Protein AF-A0AAV7JAX2-F1 (afdb_monomer)

Nearest PDB structures (foldseek):
  6mks-assembly1_A  TM=8.103E-01  e=2.226E-02  Homo sapiens
  7vty-assembly1_A  TM=8.722E-01  e=3.695E-02  synthetic construct
  5wve-assembly1_X  TM=8.950E-01  e=1.597E-01  Homo sapiens
  5juy-assembly1_G  TM=8.806E-01  e=2.505E-01  Homo sapiens
  6jcc-assembly1_A  TM=5.864E-01  e=2.636E-02  synthetic construct

Foldseek 3Di:
DQVVLLVVCVVLQLPPDQLLVLLVVCVVVVLDDPVLNVVLNPDPDSNVSSVSLSVSLVVVPLVSLVVSLVSLVVPVVDPSSPVVSVSSVVCSVVVD

pLDDT: mean 81.09, std 8.87, range [50.38, 93.56]

Sequence (96 aa):
MTDQIIKSHYYELQRDIQPQTLAVVMFQKGLLNEKEHISISKVKSRDDAADQLIRTLAGKGEAGLIGFIECLNEDNSKKEHYLLAENLKKELPLLL

Radius of gyration: 12.03 Å; Cα contacts (8 Å, |Δi|>4): 89; chains: 1; bounding box: 29×27×24 Å

Structure (mmCIF, N/CA/C/O backbone):
data_AF-A0AAV7JAX2-F1
#
_entry.id   AF-A0AAV7JAX2-F1
#
loop_
_atom_site.group_PDB
_atom_site.id
_atom_site.type_symbol
_atom_site.label_atom_id
_atom_site.label_alt_id
_atom_site.label_comp_id
_atom_site.label_asym_id
_atom_site.label_entity_id
_atom_site.label_seq_id
_atom_site.pdbx_PDB_ins_code
_atom_site.Cartn_x
_atom_site.Cartn_y
_atom_site.Cartn_z
_atom_site.occupancy
_atom_site.B_iso_or_equiv
_atom_site.auth_seq_id
_atom_site.auth_comp_id
_atom_site.auth_asym_id
_atom_site.auth_atom_id
_atom_site.pdbx_PDB_model_num
ATOM 1 N N . MET A 1 1 ? -15.650 -3.086 2.479 1.00 59.09 1 MET A N 1
ATOM 2 C CA . MET A 1 1 ? -15.810 -1.647 2.194 1.00 59.09 1 MET A CA 1
ATOM 3 C C . MET A 1 1 ? -14.4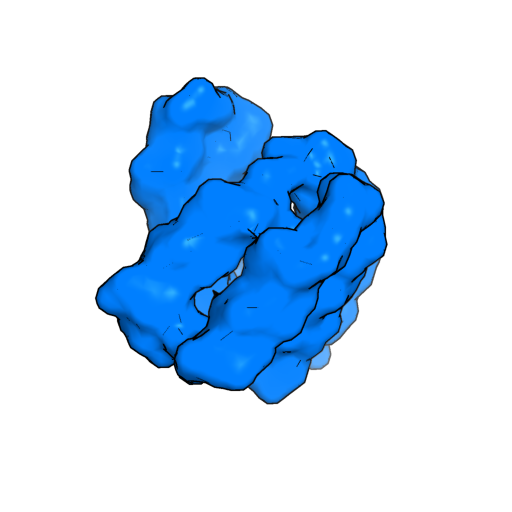45 -1.009 1.905 1.00 59.09 1 MET A C 1
ATOM 5 O O . MET A 1 1 ? -14.264 -0.538 0.795 1.00 59.09 1 MET A O 1
ATOM 9 N N . THR A 1 2 ? -13.423 -1.182 2.757 1.00 65.19 2 THR A N 1
ATOM 10 C CA . THR A 1 2 ? -11.997 -0.877 2.445 1.00 65.19 2 T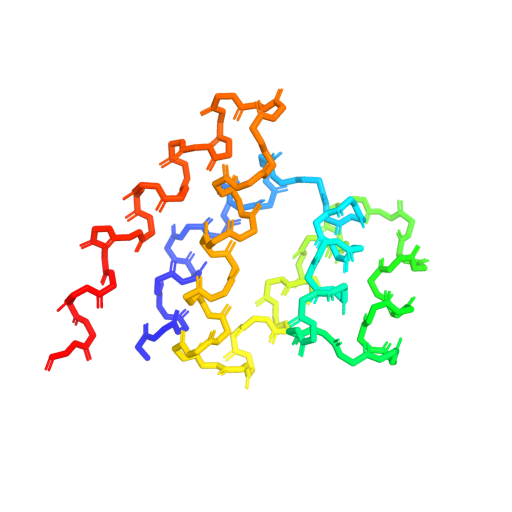HR A CA 1
ATOM 11 C C . THR A 1 2 ? -11.500 -1.550 1.158 1.00 65.19 2 THR A C 1
ATOM 13 O O . THR A 1 2 ? -10.816 -0.952 0.336 1.00 65.19 2 THR A O 1
ATOM 16 N N . ASP A 1 3 ? -11.946 -2.788 0.946 1.00 69.44 3 ASP A N 1
ATOM 17 C CA . ASP A 1 3 ? -11.672 -3.587 -0.248 1.00 69.44 3 ASP A CA 1
ATOM 18 C C . ASP A 1 3 ? -12.213 -2.957 -1.550 1.00 69.44 3 ASP A C 1
ATOM 20 O O . ASP A 1 3 ? -11.692 -3.228 -2.626 1.00 69.44 3 ASP A O 1
ATOM 24 N N . GLN A 1 4 ? -13.255 -2.116 -1.471 1.00 74.75 4 GLN A N 1
ATOM 25 C CA . GLN A 1 4 ? -13.780 -1.382 -2.631 1.00 74.75 4 GLN A CA 1
ATOM 26 C C . GLN A 1 4 ? -12.924 -0.157 -2.946 1.00 74.75 4 GLN A C 1
ATOM 28 O O . GLN A 1 4 ? -12.588 0.023 -4.106 1.00 74.75 4 GLN A O 1
ATOM 33 N N . ILE A 1 5 ? -12.502 0.617 -1.940 1.00 74.94 5 ILE A N 1
ATOM 34 C CA . ILE A 1 5 ? -11.609 1.779 -2.126 1.00 74.94 5 ILE A CA 1
ATOM 35 C C . ILE A 1 5 ? -10.288 1.334 -2.760 1.00 74.94 5 ILE A C 1
ATOM 37 O O . ILE A 1 5 ? -9.838 1.888 -3.761 1.00 74.94 5 ILE A O 1
ATOM 41 N N . ILE A 1 6 ? -9.703 0.258 -2.228 1.00 78.44 6 ILE A N 1
ATOM 42 C CA . ILE A 1 6 ? -8.477 -0.329 -2.770 1.00 78.44 6 ILE A CA 1
ATOM 43 C C . ILE A 1 6 ? -8.662 -0.767 -4.232 1.00 78.44 6 ILE A C 1
ATOM 45 O O . ILE A 1 6 ? -7.772 -0.554 -5.051 1.00 78.44 6 ILE A O 1
ATOM 49 N N . LYS A 1 7 ? -9.815 -1.353 -4.581 1.00 76.75 7 LYS A N 1
ATOM 50 C CA . LYS A 1 7 ? -10.125 -1.758 -5.962 1.00 76.75 7 LYS A CA 1
ATOM 51 C C . LYS A 1 7 ? -10.349 -0.560 -6.885 1.00 76.75 7 LYS A C 1
ATOM 53 O O . LYS A 1 7 ? -9.856 -0.586 -8.009 1.00 76.75 7 LYS A O 1
ATOM 58 N N . SER A 1 8 ? -11.035 0.483 -6.420 1.00 80.12 8 SER A N 1
ATOM 59 C CA . SER A 1 8 ? -11.286 1.714 -7.181 1.00 80.12 8 SER A CA 1
ATOM 60 C C . SER A 1 8 ? -9.990 2.440 -7.543 1.00 80.12 8 SER A C 1
ATOM 62 O O . SER A 1 8 ? -9.863 2.939 -8.657 1.00 80.12 8 SER A O 1
ATOM 64 N N . HIS A 1 9 ? -9.001 2.417 -6.647 1.00 79.50 9 HIS A N 1
ATOM 65 C CA . HIS A 1 9 ? -7.690 3.033 -6.862 1.00 79.50 9 HIS A CA 1
ATOM 66 C C . HIS A 1 9 ? -6.596 2.046 -7.278 1.00 79.50 9 HIS A C 1
ATOM 68 O O . HIS A 1 9 ? -5.430 2.426 -7.342 1.00 79.50 9 HIS A O 1
ATOM 74 N N . TYR A 1 10 ? -6.933 0.788 -7.585 1.00 77.25 10 TYR A N 1
ATOM 75 C CA . TYR A 1 10 ? -5.946 -0.272 -7.816 1.00 77.25 10 TYR A CA 1
ATOM 76 C C . TYR A 1 10 ? -4.920 0.098 -8.895 1.00 77.25 10 TYR A C 1
ATOM 78 O O . TYR A 1 10 ? -3.722 -0.091 -8.705 1.00 77.25 10 TYR A O 1
ATOM 86 N N . TYR A 1 11 ? -5.373 0.677 -10.010 1.00 79.75 11 TYR A N 1
ATOM 87 C CA . TYR A 1 11 ? -4.490 1.078 -11.108 1.00 79.75 11 TYR A CA 1
ATOM 88 C C . TYR A 1 11 ? -3.570 2.250 -10.746 1.00 79.75 11 TYR A C 1
ATOM 90 O O . TYR A 1 11 ? -2.409 2.261 -11.150 1.00 79.75 11 TYR A O 1
ATOM 98 N N . GLU A 1 12 ? -4.071 3.226 -9.989 1.00 80.56 12 GLU A N 1
ATOM 99 C CA . GLU A 1 12 ? -3.283 4.375 -9.526 1.00 80.56 12 GLU A CA 1
ATOM 100 C C . GLU A 1 12 ? -2.249 3.923 -8.494 1.00 80.56 12 GLU A C 1
ATOM 102 O O . GLU A 1 12 ? -1.065 4.227 -8.625 1.00 80.56 12 GLU A O 1
ATOM 107 N N . LEU A 1 13 ? -2.676 3.087 -7.542 1.00 77.12 13 LEU A N 1
ATOM 108 C CA . LEU A 1 13 ? -1.809 2.427 -6.572 1.00 77.12 13 LEU A CA 1
ATOM 109 C C . LEU A 1 13 ? -0.704 1.645 -7.279 1.00 77.12 13 LEU A C 1
ATOM 111 O O . LEU A 1 13 ? 0.468 1.863 -7.006 1.00 77.12 13 LEU A O 1
ATOM 115 N N . GLN A 1 14 ? -1.044 0.776 -8.228 1.00 81.00 14 GLN A N 1
ATOM 116 C CA . GLN A 1 14 ? -0.060 -0.067 -8.904 1.00 81.00 14 GLN A CA 1
ATOM 117 C C . GLN A 1 14 ? 0.955 0.735 -9.732 1.00 81.00 14 GLN A C 1
ATOM 119 O O . GLN A 1 14 ? 2.135 0.383 -9.773 1.00 81.00 14 GLN A O 1
ATOM 124 N N . ARG A 1 15 ? 0.511 1.807 -10.397 1.00 80.50 15 ARG A N 1
ATOM 125 C CA . ARG A 1 15 ? 1.368 2.627 -11.261 1.00 80.50 15 ARG A CA 1
ATOM 126 C C . ARG A 1 15 ? 2.302 3.530 -10.461 1.00 80.50 15 ARG A C 1
ATOM 128 O O . ARG A 1 15 ? 3.473 3.662 -10.829 1.00 80.50 15 ARG A O 1
ATOM 135 N N . ASP A 1 16 ? 1.773 4.159 -9.415 1.00 79.00 16 ASP A N 1
ATOM 136 C CA . ASP A 1 16 ? 2.416 5.310 -8.790 1.00 79.00 16 ASP A CA 1
ATOM 137 C C . ASP A 1 16 ? 3.253 4.921 -7.564 1.00 79.00 16 ASP A C 1
ATOM 139 O O . ASP A 1 16 ? 4.235 5.606 -7.279 1.00 79.00 16 ASP A O 1
ATOM 143 N N . ILE A 1 17 ? 2.972 3.788 -6.900 1.00 81.00 17 ILE A N 1
ATOM 144 C CA . ILE A 1 17 ? 3.730 3.372 -5.710 1.00 81.00 17 ILE A CA 1
ATOM 145 C C . ILE A 1 17 ? 5.100 2.764 -6.042 1.00 81.00 17 ILE A C 1
ATOM 147 O O . ILE A 1 17 ? 5.313 2.100 -7.060 1.00 81.00 17 ILE A O 1
ATOM 151 N N . GLN A 1 18 ? 6.049 2.949 -5.123 1.00 84.19 18 GLN A N 1
ATOM 152 C CA . GLN A 1 18 ? 7.297 2.184 -5.063 1.00 84.19 18 GLN A CA 1
ATOM 153 C C . GLN A 1 18 ? 7.163 1.092 -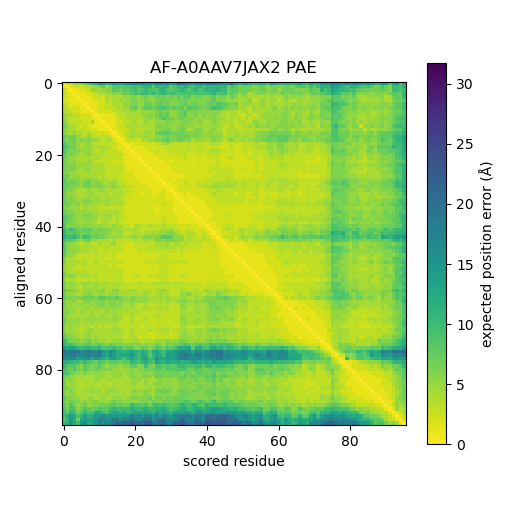3.993 1.00 84.19 18 GLN A C 1
ATOM 155 O O . GLN A 1 18 ? 7.463 1.344 -2.825 1.00 84.19 18 GLN A O 1
ATOM 160 N N . PRO A 1 19 ? 6.696 -0.117 -4.347 1.00 84.25 19 PRO A N 1
ATOM 161 C CA . PRO A 1 19 ? 6.241 -1.097 -3.367 1.00 84.25 19 PRO A CA 1
ATOM 162 C C . PRO A 1 19 ? 7.351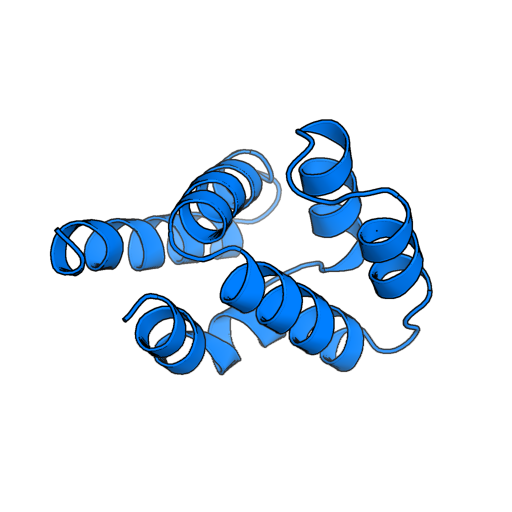 -1.583 -2.435 1.00 84.25 19 PRO A C 1
ATOM 164 O O . PRO A 1 19 ? 7.084 -1.785 -1.256 1.00 84.25 19 PRO A O 1
ATOM 167 N N . GLN A 1 20 ? 8.598 -1.719 -2.905 1.00 85.06 20 GLN A N 1
ATOM 168 C CA . GLN A 1 20 ? 9.704 -2.112 -2.024 1.00 85.06 20 GLN A CA 1
ATOM 169 C C . GLN A 1 20 ? 10.059 -1.007 -1.020 1.00 85.06 20 GLN A C 1
ATOM 171 O O . GLN A 1 20 ? 10.203 -1.286 0.168 1.00 85.06 20 GLN A O 1
ATOM 176 N N . THR A 1 21 ? 10.159 0.248 -1.470 1.00 84.25 21 THR A N 1
ATOM 177 C CA . THR A 1 21 ? 10.427 1.396 -0.587 1.00 84.25 21 THR A CA 1
ATOM 178 C C . THR A 1 21 ? 9.327 1.536 0.457 1.00 84.25 21 THR A C 1
ATOM 180 O O . THR A 1 21 ? 9.603 1.636 1.651 1.00 84.25 21 THR A O 1
ATOM 183 N N . LEU A 1 22 ? 8.071 1.468 0.017 1.00 83.88 22 LEU A N 1
ATOM 184 C CA . LEU A 1 22 ? 6.930 1.617 0.903 1.00 83.88 22 LEU A CA 1
ATOM 185 C C . LEU A 1 22 ? 6.807 0.441 1.882 1.00 83.88 22 LEU A C 1
ATOM 187 O O . LEU A 1 22 ? 6.484 0.654 3.047 1.00 83.88 22 LEU A O 1
ATOM 191 N N . ALA A 1 23 ? 7.139 -0.785 1.459 1.00 88.00 23 ALA A N 1
ATOM 192 C CA . ALA A 1 23 ? 7.167 -1.945 2.348 1.00 88.00 23 ALA A CA 1
ATOM 193 C C . ALA A 1 23 ? 8.192 -1.787 3.483 1.00 88.00 23 ALA A C 1
ATOM 195 O O . ALA A 1 23 ? 7.912 -2.200 4.607 1.00 88.00 23 ALA A O 1
ATOM 196 N N . VAL A 1 24 ? 9.341 -1.149 3.230 1.00 87.38 24 VAL A N 1
ATOM 197 C CA . VAL A 1 24 ? 10.321 -0.834 4.285 1.00 87.38 24 VAL A CA 1
ATOM 198 C C . VAL A 1 24 ? 9.731 0.148 5.298 1.00 87.38 24 VAL A C 1
ATOM 200 O O . VAL A 1 24 ? 9.798 -0.112 6.499 1.00 87.38 24 VAL A O 1
ATOM 203 N N . VAL A 1 25 ? 9.112 1.239 4.835 1.00 86.00 25 VAL A N 1
ATOM 204 C CA . VAL A 1 25 ? 8.492 2.246 5.719 1.00 86.00 25 VAL A CA 1
ATOM 205 C C . VAL A 1 25 ? 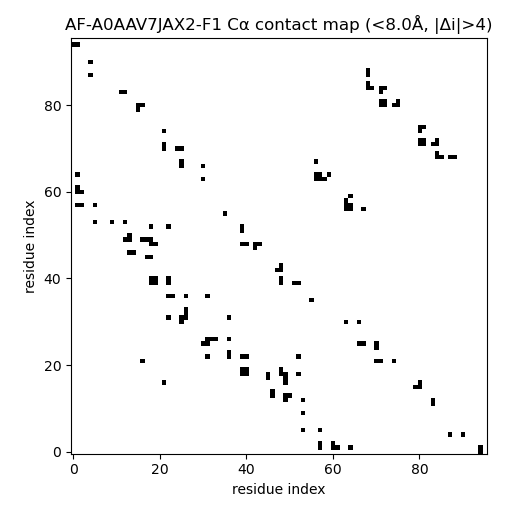7.365 1.620 6.545 1.00 86.00 25 VAL A C 1
ATOM 207 O O . VAL A 1 25 ? 7.303 1.786 7.763 1.00 86.00 25 VAL A O 1
ATOM 210 N N . MET A 1 26 ? 6.501 0.835 5.905 1.00 87.81 26 MET A N 1
ATOM 211 C CA . MET A 1 26 ? 5.408 0.148 6.586 1.00 87.81 26 MET A CA 1
ATOM 212 C C . MET A 1 26 ? 5.901 -0.896 7.595 1.00 87.81 26 MET A C 1
ATOM 214 O O . MET A 1 26 ? 5.295 -1.060 8.653 1.00 87.81 26 MET A O 1
ATOM 218 N N . PHE A 1 27 ? 7.000 -1.596 7.308 1.00 90.06 27 PHE A N 1
ATOM 219 C CA . PHE A 1 27 ? 7.627 -2.509 8.263 1.00 90.06 27 PHE A CA 1
ATOM 220 C C . PHE A 1 27 ? 8.185 -1.760 9.478 1.00 90.06 27 PHE A C 1
ATOM 222 O O . PHE A 1 27 ? 7.930 -2.157 10.613 1.00 90.06 27 PHE A O 1
ATOM 229 N N . GLN A 1 28 ? 8.879 -0.640 9.261 1.00 86.75 28 GLN A N 1
ATOM 230 C CA . GLN A 1 28 ? 9.409 0.198 10.344 1.00 86.75 28 GLN A CA 1
ATOM 231 C C . GLN A 1 28 ? 8.306 0.748 11.260 1.00 86.75 28 GLN A C 1
ATOM 233 O O . GLN A 1 28 ? 8.524 0.894 12.460 1.00 86.75 28 GLN A O 1
ATOM 238 N N . LYS A 1 29 ? 7.111 1.001 10.715 1.00 84.50 29 LYS A N 1
ATOM 239 C CA . LYS A 1 29 ? 5.922 1.415 11.477 1.00 84.50 29 LYS A CA 1
ATOM 240 C C . LYS A 1 29 ? 5.138 0.260 12.112 1.00 84.50 29 LYS A C 1
ATOM 242 O O . LYS A 1 29 ? 4.122 0.502 12.756 1.00 84.50 29 LYS A O 1
ATOM 247 N N . GLY A 1 30 ? 5.567 -0.988 11.926 1.00 87.38 30 GLY A N 1
ATOM 248 C CA . GLY A 1 30 ? 4.869 -2.167 12.446 1.00 87.38 30 GLY A CA 1
ATOM 249 C C . GLY A 1 30 ? 3.560 -2.504 11.721 1.00 87.38 30 GLY A C 1
ATOM 250 O O . GLY A 1 30 ? 2.798 -3.343 12.198 1.00 87.38 30 GLY A O 1
ATOM 251 N N . LEU A 1 31 ? 3.293 -1.885 10.565 1.00 88.06 31 LEU A N 1
ATOM 252 C CA . LEU A 1 31 ? 2.131 -2.199 9.727 1.00 88.06 31 LEU A CA 1
ATOM 253 C C . LEU A 1 31 ? 2.314 -3.531 9.005 1.00 88.06 31 LEU A C 1
ATOM 255 O O . LEU A 1 31 ? 1.355 -4.289 8.866 1.00 88.06 31 LEU A O 1
ATOM 259 N N . LEU A 1 32 ? 3.538 -3.827 8.564 1.00 91.19 32 LEU A N 1
ATOM 260 C CA . LEU A 1 32 ? 3.918 -5.138 8.044 1.00 91.19 32 LEU A CA 1
ATOM 261 C C . LEU A 1 32 ? 4.662 -5.930 9.116 1.00 91.19 32 LEU A C 1
ATOM 263 O O . LEU A 1 32 ? 5.512 -5.389 9.818 1.00 91.19 32 LEU A O 1
ATOM 267 N N . ASN A 1 33 ? 4.391 -7.230 9.199 1.00 92.25 33 ASN A N 1
ATOM 268 C CA . ASN A 1 33 ? 5.273 -8.150 9.910 1.00 92.25 33 ASN A CA 1
ATOM 269 C C . ASN A 1 33 ? 6.479 -8.540 9.033 1.00 92.25 33 ASN A C 1
ATOM 271 O O . ASN A 1 33 ? 6.507 -8.294 7.825 1.00 92.25 33 ASN A O 1
ATOM 275 N N . GLU A 1 34 ? 7.4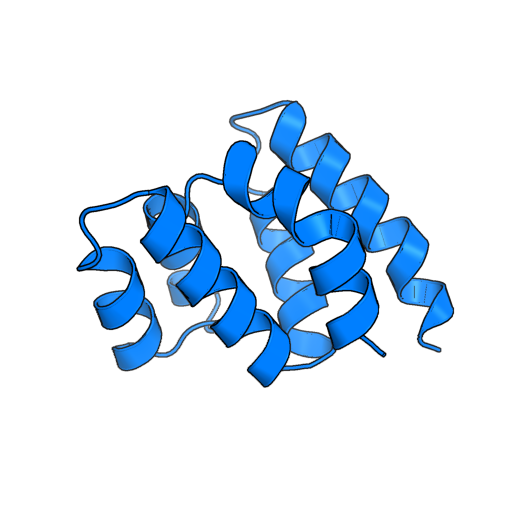83 -9.179 9.637 1.00 92.56 34 GLU A N 1
ATOM 276 C CA . GLU A 1 34 ? 8.718 -9.571 8.944 1.00 92.56 34 GLU A CA 1
ATOM 277 C C . GLU A 1 34 ? 8.450 -10.455 7.714 1.00 92.56 34 GLU A C 1
ATOM 279 O O . GLU A 1 34 ? 9.053 -10.260 6.658 1.00 92.56 34 GLU A O 1
ATOM 284 N N . LYS A 1 35 ? 7.495 -11.388 7.810 1.00 93.56 35 LYS A N 1
ATOM 285 C CA . LYS A 1 35 ? 7.134 -12.286 6.707 1.00 93.56 35 LYS A CA 1
ATOM 286 C C . LYS A 1 35 ? 6.503 -11.527 5.537 1.00 93.56 35 LYS A C 1
ATOM 288 O O . LYS A 1 35 ? 6.846 -11.801 4.389 1.00 93.56 35 LYS A O 1
ATOM 293 N N . GLU A 1 36 ? 5.595 -10.595 5.812 1.00 92.19 36 GLU A N 1
ATOM 294 C CA . GLU A 1 36 ? 4.942 -9.749 4.806 1.00 92.19 36 GLU A CA 1
ATOM 295 C C . GLU A 1 36 ? 5.964 -8.851 4.104 1.00 92.19 36 GLU A C 1
ATOM 297 O O . GLU A 1 36 ? 6.030 -8.840 2.875 1.00 92.19 36 GLU A O 1
ATOM 302 N N . HIS A 1 37 ? 6.822 -8.181 4.879 1.00 92.06 37 HIS A N 1
ATOM 303 C CA . HIS A 1 37 ? 7.891 -7.336 4.353 1.00 92.06 37 HIS A CA 1
ATOM 304 C C . HIS A 1 37 ? 8.850 -8.127 3.455 1.00 92.06 37 HIS A C 1
ATOM 306 O O . HIS A 1 37 ? 9.069 -7.749 2.305 1.00 92.06 37 HIS A O 1
ATOM 312 N N . ILE A 1 38 ? 9.378 -9.260 3.934 1.00 90.81 38 ILE A N 1
ATOM 313 C CA . ILE A 1 38 ? 10.272 -10.113 3.140 1.00 90.81 38 ILE A CA 1
ATOM 314 C C . ILE A 1 38 ? 9.574 -10.599 1.872 1.00 90.81 38 ILE A C 1
ATOM 316 O O . ILE A 1 38 ? 10.210 -10.679 0.820 1.00 90.81 38 ILE A O 1
ATOM 320 N N . SER A 1 39 ? 8.288 -10.944 1.963 1.00 91.44 39 SER A N 1
ATOM 321 C CA . SER A 1 39 ? 7.554 -11.426 0.803 1.00 91.44 39 SER A CA 1
ATOM 322 C C . SER A 1 39 ? 7.470 -10.362 -0.282 1.00 91.44 39 SER A C 1
ATOM 324 O O . SER A 1 39 ? 7.751 -10.694 -1.424 1.00 91.44 39 SER A O 1
ATOM 326 N N . ILE A 1 40 ? 7.147 -9.113 0.063 1.00 89.88 40 ILE A N 1
ATOM 327 C CA . ILE A 1 40 ? 7.018 -8.009 -0.900 1.00 89.88 40 ILE A CA 1
ATOM 328 C C . ILE A 1 40 ? 8.393 -7.607 -1.454 1.00 89.88 40 ILE A C 1
ATOM 330 O O . ILE A 1 40 ? 8.559 -7.458 -2.663 1.00 89.88 40 ILE A O 1
ATOM 334 N N . SER A 1 41 ? 9.413 -7.521 -0.597 1.00 85.06 41 SER A N 1
ATOM 335 C CA . SER A 1 41 ? 10.774 -7.125 -0.989 1.00 85.06 41 SER A CA 1
ATOM 336 C C . SER A 1 41 ? 11.482 -8.148 -1.888 1.00 85.06 41 SER A C 1
ATOM 338 O O . SER A 1 41 ? 12.415 -7.793 -2.607 1.00 85.06 41 SER A O 1
ATOM 340 N N . LYS A 1 42 ? 11.059 -9.420 -1.872 1.00 88.75 42 LYS A N 1
ATOM 341 C CA . LYS A 1 42 ? 11.603 -10.475 -2.747 1.00 88.75 42 LYS A CA 1
ATOM 342 C C . LYS A 1 42 ? 10.947 -10.531 -4.128 1.00 88.75 42 LYS A C 1
ATOM 344 O O . LYS A 1 42 ? 11.461 -11.236 -5.002 1.00 88.75 42 LYS A O 1
ATOM 349 N N . VAL A 1 43 ? 9.842 -9.819 -4.345 1.00 89.81 43 VAL A N 1
ATOM 350 C CA . VAL A 1 43 ? 9.183 -9.784 -5.652 1.00 89.81 43 VAL A CA 1
ATOM 351 C C . VAL A 1 43 ? 9.989 -8.909 -6.614 1.00 89.81 43 VAL A C 1
ATOM 353 O O . VAL A 1 43 ? 10.260 -7.738 -6.353 1.00 89.81 43 VAL A O 1
ATOM 356 N N . LYS A 1 44 ? 10.392 -9.504 -7.744 1.00 84.44 44 LYS A N 1
ATOM 357 C CA . LYS A 1 44 ? 11.230 -8.846 -8.761 1.00 84.44 44 LYS A CA 1
ATOM 358 C C . LYS A 1 44 ? 10.450 -7.868 -9.634 1.00 84.44 44 LYS A C 1
ATOM 360 O O . LYS A 1 44 ? 10.993 -6.847 -10.042 1.00 84.44 44 LYS A O 1
ATOM 365 N N . SER A 1 45 ? 9.205 -8.207 -9.956 1.00 88.94 45 SER A N 1
ATOM 366 C CA . SER A 1 45 ? 8.323 -7.342 -10.734 1.00 88.94 45 SER A CA 1
ATOM 367 C C . SER A 1 45 ? 7.745 -6.270 -9.821 1.00 88.94 45 SER A C 1
ATOM 369 O O . SER A 1 45 ? 7.161 -6.581 -8.785 1.00 88.94 45 SER A O 1
ATOM 371 N N . ARG A 1 46 ? 7.891 -5.000 -10.201 1.00 85.88 46 ARG A N 1
ATOM 372 C CA . ARG A 1 46 ? 7.273 -3.894 -9.461 1.00 85.88 46 ARG A CA 1
ATOM 373 C C . ARG A 1 46 ? 5.755 -4.060 -9.408 1.00 85.88 46 ARG A C 1
ATOM 375 O O . ARG A 1 46 ? 5.162 -3.850 -8.360 1.00 85.88 46 ARG A O 1
ATOM 382 N N . ASP A 1 47 ? 5.150 -4.469 -10.515 1.00 86.06 47 ASP A N 1
ATOM 383 C CA . ASP A 1 47 ? 3.697 -4.555 -10.632 1.00 86.06 47 ASP A CA 1
ATOM 384 C C . ASP A 1 47 ? 3.132 -5.704 -9.779 1.00 86.06 47 ASP A C 1
ATOM 386 O O . ASP A 1 47 ? 2.087 -5.533 -9.150 1.00 86.06 47 ASP A O 1
ATOM 390 N N . ASP A 1 48 ? 3.861 -6.822 -9.673 1.00 88.50 48 ASP A N 1
ATOM 391 C CA . ASP A 1 48 ? 3.506 -7.931 -8.774 1.00 88.50 48 ASP A CA 1
ATOM 392 C C . ASP A 1 48 ? 3.761 -7.563 -7.304 1.00 88.50 48 ASP A C 1
ATOM 394 O O . ASP A 1 48 ? 2.992 -7.937 -6.420 1.00 88.50 48 ASP A O 1
ATOM 398 N N . ALA A 1 49 ? 4.832 -6.811 -7.021 1.00 89.06 49 ALA A N 1
ATOM 399 C CA . ALA A 1 49 ? 5.136 -6.334 -5.673 1.00 89.06 49 ALA A CA 1
ATOM 400 C C . ALA A 1 49 ? 4.059 -5.354 -5.186 1.00 89.06 49 ALA A C 1
ATOM 402 O O . ALA A 1 49 ? 3.661 -5.393 -4.022 1.00 89.06 49 ALA A O 1
ATOM 403 N N . ALA A 1 50 ? 3.567 -4.503 -6.089 1.00 86.12 50 ALA A N 1
ATOM 404 C CA . ALA A 1 50 ? 2.458 -3.600 -5.838 1.00 86.12 50 ALA A CA 1
ATOM 405 C C . ALA A 1 50 ? 1.147 -4.362 -5.607 1.00 86.12 50 ALA A C 1
ATOM 407 O O . ALA A 1 50 ? 0.499 -4.105 -4.597 1.00 86.12 50 ALA A O 1
ATOM 408 N N . ASP A 1 51 ? 0.791 -5.339 -6.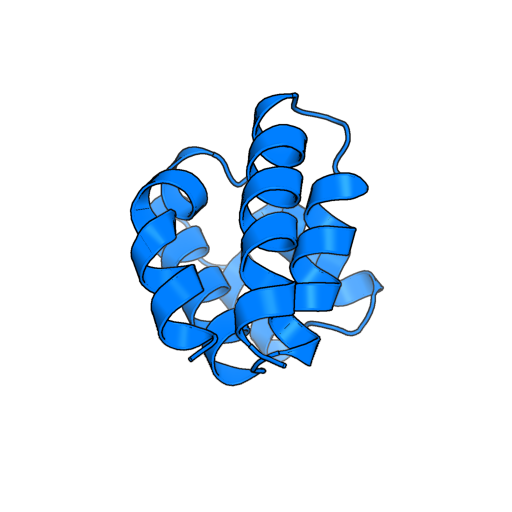453 1.00 87.50 51 ASP A N 1
ATOM 409 C CA . ASP A 1 51 ? -0.401 -6.180 -6.223 1.00 87.50 51 ASP A CA 1
ATOM 410 C C . ASP A 1 51 ? -0.320 -6.883 -4.861 1.00 87.50 51 ASP A C 1
ATOM 412 O O . ASP A 1 51 ? -1.265 -6.867 -4.070 1.00 87.50 51 ASP A O 1
ATOM 416 N N . GLN A 1 52 ? 0.844 -7.444 -4.529 1.00 89.75 52 GLN A N 1
ATOM 417 C CA . GLN A 1 52 ? 1.029 -8.120 -3.255 1.00 89.75 52 GLN A CA 1
ATOM 418 C C . GLN A 1 52 ? 0.879 -7.170 -2.060 1.00 89.75 52 GLN A C 1
ATOM 420 O O . GLN A 1 52 ? 0.179 -7.505 -1.103 1.00 89.75 52 GLN A O 1
ATOM 425 N N . LEU A 1 53 ? 1.489 -5.986 -2.120 1.00 88.50 53 LEU A N 1
ATOM 426 C CA . LEU A 1 53 ? 1.353 -4.958 -1.091 1.00 88.50 53 LEU A CA 1
ATOM 427 C C . LEU A 1 53 ? -0.115 -4.536 -0.920 1.00 88.50 53 LEU A C 1
ATOM 429 O O . LEU A 1 53 ? -0.622 -4.499 0.200 1.00 88.50 53 LEU A O 1
ATOM 433 N N . ILE A 1 54 ? -0.816 -4.298 -2.029 1.00 85.69 54 ILE A N 1
ATOM 434 C CA . ILE A 1 54 ? -2.233 -3.926 -2.052 1.00 85.69 54 ILE A CA 1
ATOM 435 C C . ILE A 1 54 ? -3.109 -5.013 -1.406 1.00 85.69 54 ILE A C 1
ATOM 437 O O . ILE A 1 54 ? -3.970 -4.713 -0.577 1.00 85.69 54 ILE A O 1
ATOM 441 N N . ARG A 1 55 ? -2.865 -6.292 -1.710 1.00 86.62 55 ARG A N 1
ATOM 442 C CA . ARG A 1 55 ? -3.578 -7.419 -1.079 1.00 86.62 55 ARG A CA 1
ATOM 443 C C . ARG A 1 55 ? -3.304 -7.521 0.416 1.00 86.62 55 ARG A C 1
ATOM 445 O O . ARG A 1 55 ? -4.214 -7.817 1.189 1.00 86.62 55 ARG A O 1
ATOM 452 N N . THR A 1 56 ? -2.065 -7.275 0.837 1.00 88.44 56 THR A N 1
ATOM 453 C CA . THR A 1 56 ? -1.707 -7.252 2.259 1.00 88.44 56 THR A CA 1
ATOM 454 C C . THR A 1 56 ? -2.442 -6.135 3.000 1.00 88.44 56 THR A C 1
ATOM 456 O O . THR A 1 56 ? -2.926 -6.362 4.107 1.00 88.44 56 THR A O 1
ATOM 459 N N . LEU A 1 57 ? -2.591 -4.960 2.384 1.00 84.44 57 LEU A N 1
ATOM 460 C CA . LEU A 1 57 ? -3.363 -3.842 2.935 1.00 84.44 57 LEU A CA 1
ATOM 461 C C . LEU A 1 57 ? -4.845 -4.173 3.072 1.00 84.44 57 LEU A C 1
ATOM 463 O O . LEU A 1 57 ? -5.423 -3.972 4.139 1.00 84.44 57 LEU A O 1
ATOM 467 N N . ALA A 1 58 ? -5.436 -4.745 2.024 1.00 82.12 58 ALA A N 1
ATOM 468 C CA . ALA A 1 58 ? -6.821 -5.198 2.035 1.00 82.12 58 ALA A CA 1
ATOM 469 C C . ALA A 1 58 ? -7.098 -6.180 3.187 1.00 82.12 58 ALA A C 1
ATOM 471 O O . ALA A 1 58 ? -8.096 -6.044 3.896 1.00 82.12 58 ALA A O 1
ATOM 472 N N . GLY A 1 59 ? -6.175 -7.117 3.437 1.00 84.19 59 GLY A N 1
ATOM 473 C CA . GLY A 1 59 ? -6.275 -8.081 4.537 1.00 84.19 59 GLY A CA 1
ATOM 474 C C . GLY A 1 59 ? -6.182 -7.472 5.943 1.00 84.19 59 GLY A C 1
ATOM 475 O O . GLY A 1 59 ? -6.648 -8.090 6.897 1.00 84.19 59 GLY A O 1
ATOM 476 N N . LYS A 1 60 ? -5.616 -6.266 6.086 1.00 83.44 60 LYS A N 1
ATOM 477 C CA . LYS A 1 60 ? -5.507 -5.541 7.367 1.00 83.44 60 LYS A CA 1
ATOM 478 C C . LYS A 1 60 ? -6.704 -4.629 7.652 1.00 83.44 60 LYS A C 1
ATOM 480 O O . LYS A 1 60 ? -6.795 -4.075 8.746 1.00 83.44 60 LYS A O 1
ATOM 485 N N . GLY A 1 61 ? -7.623 -4.483 6.697 1.00 82.00 61 GLY A N 1
ATOM 486 C CA . GLY A 1 61 ? -8.810 -3.647 6.842 1.00 82.00 61 GLY A CA 1
ATOM 487 C C . GLY A 1 61 ? -8.476 -2.162 7.009 1.00 82.00 61 GLY A C 1
ATOM 488 O O . GLY A 1 61 ? -7.473 -1.664 6.501 1.00 82.00 61 GLY A O 1
ATOM 489 N N . GLU A 1 62 ? -9.341 -1.441 7.716 1.00 81.56 62 GLU A N 1
ATOM 490 C CA . GLU A 1 62 ? -9.278 0.020 7.838 1.00 81.56 62 GLU A CA 1
ATOM 491 C C . GLU A 1 62 ? -7.975 0.527 8.471 1.00 81.56 62 GLU A C 1
ATOM 493 O O . GLU A 1 62 ? -7.346 1.433 7.931 1.00 81.56 62 GLU A O 1
ATOM 498 N N . ALA A 1 63 ? -7.509 -0.105 9.553 1.00 80.62 63 ALA A N 1
ATOM 499 C CA . ALA A 1 63 ? -6.254 0.270 10.208 1.00 80.62 63 ALA A CA 1
ATOM 500 C C . ALA A 1 63 ? -5.039 0.128 9.273 1.00 80.62 63 ALA A C 1
ATOM 502 O O . ALA A 1 63 ? -4.117 0.943 9.315 1.00 80.62 63 ALA A O 1
ATOM 503 N N . GLY A 1 64 ? -5.056 -0.877 8.389 1.00 81.12 64 GLY A N 1
ATOM 504 C CA . GLY A 1 64 ? -4.035 -1.042 7.357 1.00 81.12 64 GLY A CA 1
ATOM 505 C C . GLY A 1 64 ? -4.060 0.080 6.321 1.00 81.12 64 GLY A C 1
ATOM 506 O O . GLY A 1 64 ? -3.002 0.574 5.939 1.00 81.12 64 GLY A O 1
ATOM 507 N N . LEU A 1 65 ? -5.254 0.512 5.903 1.00 82.81 65 LEU A N 1
ATOM 508 C CA . LEU A 1 65 ? -5.421 1.613 4.953 1.00 82.81 65 LEU A CA 1
ATOM 509 C C . LEU A 1 65 ? -4.994 2.961 5.555 1.00 82.81 65 LEU A C 1
ATOM 511 O O . LEU A 1 65 ? -4.307 3.726 4.886 1.00 82.81 65 LEU A O 1
ATOM 515 N N . ILE A 1 66 ? -5.340 3.231 6.818 1.00 83.25 66 ILE A N 1
ATOM 516 C CA . ILE A 1 66 ? -4.924 4.453 7.526 1.00 83.25 66 ILE A CA 1
ATOM 517 C C . ILE A 1 66 ? -3.398 4.528 7.603 1.00 83.25 66 ILE A C 1
ATOM 519 O O . ILE A 1 66 ? -2.807 5.504 7.145 1.00 83.25 66 ILE A O 1
ATOM 523 N N . GLY A 1 67 ? -2.750 3.472 8.101 1.00 83.81 67 GLY A N 1
ATOM 524 C CA . GLY A 1 67 ? -1.291 3.450 8.204 1.00 83.81 67 GLY A CA 1
ATOM 525 C C . GLY A 1 67 ? -0.591 3.528 6.845 1.00 83.81 67 GLY A C 1
ATOM 526 O O . GLY A 1 67 ? 0.478 4.119 6.724 1.00 83.81 67 GLY A O 1
ATOM 527 N N . PHE A 1 68 ? -1.205 2.993 5.791 1.00 85.38 68 PHE A N 1
ATOM 528 C CA . PHE A 1 68 ? -0.700 3.138 4.429 1.00 85.38 68 PHE A CA 1
ATOM 529 C C . PHE A 1 68 ? -0.767 4.575 3.912 1.00 85.38 68 PHE A C 1
ATOM 531 O O . PHE A 1 68 ? 0.200 5.051 3.323 1.00 85.38 68 PHE A O 1
ATOM 538 N N . ILE A 1 69 ? -1.870 5.283 4.157 1.00 85.50 69 ILE A N 1
ATOM 539 C CA . ILE A 1 69 ? -2.006 6.704 3.808 1.00 85.50 69 ILE A CA 1
ATOM 540 C C . ILE A 1 69 ? -0.962 7.538 4.559 1.00 85.50 69 ILE A C 1
ATOM 542 O O . ILE A 1 69 ? -0.377 8.456 3.985 1.00 85.50 69 ILE A O 1
ATOM 546 N N . GLU A 1 70 ? -0.686 7.213 5.823 1.00 84.19 70 GLU A N 1
ATOM 547 C CA . GLU A 1 70 ? 0.399 7.841 6.584 1.00 84.19 70 GLU A CA 1
ATOM 548 C C . GLU A 1 70 ? 1.770 7.568 5.949 1.00 84.19 70 GLU A C 1
ATOM 550 O O . GLU A 1 70 ? 2.547 8.501 5.757 1.00 84.19 70 GLU A O 1
ATOM 555 N N . CYS A 1 71 ? 2.050 6.325 5.539 1.00 84.50 71 CYS A N 1
ATOM 556 C CA . CYS A 1 71 ? 3.280 5.986 4.816 1.00 84.50 71 CYS A CA 1
ATOM 557 C C . CYS A 1 71 ? 3.414 6.730 3.482 1.00 84.50 71 CYS A C 1
ATOM 559 O O . CYS A 1 71 ? 4.504 7.197 3.165 1.00 84.50 71 CYS A O 1
ATOM 561 N N . LEU A 1 72 ? 2.330 6.855 2.711 1.00 82.31 72 LEU A N 1
ATOM 562 C CA . LEU A 1 72 ? 2.335 7.595 1.447 1.00 82.31 72 LEU A CA 1
ATOM 563 C C . LEU A 1 72 ? 2.598 9.093 1.655 1.00 82.31 72 LEU A C 1
ATOM 565 O O . LEU A 1 72 ? 3.301 9.698 0.852 1.00 82.31 72 LEU A O 1
ATOM 569 N N . ASN A 1 73 ? 2.063 9.684 2.728 1.00 77.19 73 ASN A N 1
ATOM 570 C CA . ASN A 1 73 ? 2.311 11.086 3.073 1.00 77.19 73 ASN A CA 1
ATOM 571 C C . ASN A 1 73 ? 3.747 11.339 3.559 1.00 77.19 73 ASN A C 1
ATOM 573 O O . ASN A 1 73 ? 4.299 12.411 3.318 1.00 77.19 73 ASN A O 1
ATOM 577 N N . GLU A 1 74 ? 4.352 10.377 4.258 1.00 74.12 74 GLU A N 1
ATOM 578 C CA . GLU A 1 74 ? 5.741 10.477 4.720 1.00 74.12 74 GLU A CA 1
ATOM 579 C C . GLU A 1 74 ? 6.760 10.209 3.611 1.00 74.12 74 GLU A C 1
ATOM 581 O O . GLU A 1 74 ? 7.849 10.789 3.632 1.00 74.12 74 GLU A O 1
ATOM 586 N N . ASP A 1 75 ? 6.401 9.400 2.610 1.00 70.81 75 ASP A N 1
ATOM 587 C CA . ASP A 1 75 ? 7.159 9.261 1.368 1.00 70.81 75 ASP A CA 1
ATOM 588 C C . ASP A 1 75 ? 6.956 10.498 0.472 1.00 70.81 75 ASP A C 1
ATOM 590 O O . ASP A 1 75 ? 6.436 10.450 -0.644 1.00 70.81 75 ASP A O 1
ATOM 594 N N . ASN A 1 76 ? 7.412 11.642 0.987 1.00 55.47 76 ASN A N 1
ATOM 595 C CA . ASN A 1 76 ? 7.335 12.980 0.400 1.00 55.47 76 ASN A CA 1
ATOM 596 C C . ASN A 1 76 ? 8.247 13.143 -0.837 1.00 55.47 76 ASN A C 1
ATOM 598 O O . ASN A 1 76 ? 8.521 14.254 -1.293 1.00 55.47 76 ASN A O 1
ATOM 602 N N . SER A 1 77 ? 8.774 12.032 -1.359 1.00 57.22 77 SER A N 1
ATOM 603 C CA . SER A 1 77 ? 9.689 12.003 -2.496 1.00 57.22 77 SER A CA 1
ATOM 604 C C . SER A 1 77 ? 8.975 12.234 -3.831 1.00 57.22 77 SER A C 1
ATOM 606 O O . SER A 1 77 ? 9.631 12.585 -4.815 1.00 57.22 77 SER A O 1
ATOM 608 N N . LYS A 1 78 ? 7.643 12.068 -3.881 1.00 65.00 78 LYS A N 1
ATOM 609 C CA . LYS A 1 78 ? 6.848 12.158 -5.113 1.00 65.00 78 LYS A CA 1
ATOM 610 C C . LYS A 1 78 ? 5.492 12.823 -4.901 1.00 65.00 78 LYS A C 1
ATOM 612 O O . LYS A 1 78 ? 4.700 12.419 -4.052 1.00 65.00 78 LYS A O 1
ATOM 617 N N . LYS A 1 79 ? 5.191 13.816 -5.742 1.00 70.44 79 LYS A N 1
ATOM 618 C CA . LYS A 1 79 ? 3.909 14.543 -5.748 1.00 70.44 79 LYS A CA 1
ATOM 619 C C . LYS A 1 79 ? 2.723 13.605 -6.010 1.00 70.44 79 LYS A C 1
ATOM 621 O O . LYS A 1 79 ? 1.623 13.868 -5.531 1.00 70.44 79 LYS A O 1
ATOM 626 N N . GLU A 1 80 ? 2.949 12.511 -6.738 1.00 72.06 80 GLU A N 1
ATOM 627 C CA . GLU A 1 80 ? 1.945 11.481 -7.007 1.00 72.06 80 GLU A CA 1
ATOM 628 C C . GLU A 1 80 ? 1.522 10.715 -5.742 1.00 72.06 80 GLU A C 1
ATOM 630 O O . GLU A 1 80 ? 0.331 10.470 -5.562 1.00 72.06 80 GLU A O 1
ATOM 635 N N . HIS A 1 81 ? 2.451 10.405 -4.826 1.00 75.12 81 HIS A N 1
ATOM 636 C CA . HIS A 1 81 ? 2.123 9.714 -3.570 1.00 75.12 81 HIS A CA 1
ATOM 637 C C . HIS A 1 81 ? 1.231 10.573 -2.666 1.00 75.12 81 HIS A C 1
ATOM 639 O O . HIS A 1 81 ? 0.270 10.070 -2.088 1.00 75.12 81 HIS A O 1
ATOM 645 N N . TYR A 1 82 ? 1.501 11.879 -2.607 1.00 74.38 82 TYR A N 1
ATOM 646 C CA . TYR A 1 82 ? 0.687 12.831 -1.854 1.00 74.38 82 TYR A CA 1
ATOM 647 C C . TYR A 1 82 ? -0.744 12.939 -2.405 1.00 74.38 82 TYR A C 1
ATOM 649 O O . TYR A 1 82 ? -1.711 12.884 -1.648 1.00 74.38 82 TYR A O 1
ATOM 657 N N . LEU A 1 83 ? -0.903 13.046 -3.730 1.00 79.44 83 LEU A N 1
ATOM 658 C CA . LEU A 1 83 ? -2.230 13.102 -4.358 1.00 79.44 83 LEU A CA 1
ATOM 659 C C . LEU A 1 83 ? -3.023 11.811 -4.128 1.00 79.44 83 LEU A C 1
ATOM 661 O O . LEU A 1 83 ? -4.216 11.868 -3.831 1.00 79.44 83 LEU A O 1
ATOM 665 N N . LEU A 1 84 ? -2.356 10.660 -4.221 1.00 80.62 84 LEU A N 1
ATOM 666 C CA . LEU A 1 84 ? -2.958 9.362 -3.939 1.00 80.62 84 LEU A CA 1
ATOM 667 C C . LEU A 1 84 ? -3.388 9.245 -2.469 1.00 80.62 84 LEU A C 1
ATOM 669 O O . LEU A 1 84 ? -4.505 8.812 -2.192 1.00 80.62 84 LEU A O 1
ATOM 673 N N . ALA A 1 85 ? -2.547 9.689 -1.532 1.00 82.75 85 ALA A N 1
ATOM 674 C CA . ALA A 1 85 ? -2.872 9.717 -0.109 1.00 82.75 85 ALA A CA 1
ATOM 675 C C . ALA A 1 85 ? -4.089 10.608 0.185 1.00 82.75 85 ALA A C 1
ATOM 677 O O . ALA A 1 85 ? -4.990 10.198 0.914 1.00 82.75 85 ALA A O 1
ATOM 678 N N . GLU A 1 86 ? -4.153 11.799 -0.415 1.00 82.62 86 GLU A N 1
ATOM 679 C CA . GLU A 1 86 ? -5.281 12.725 -0.268 1.00 82.62 86 GLU A CA 1
ATOM 680 C C . GLU A 1 86 ? -6.581 12.168 -0.866 1.00 82.62 86 GLU A C 1
ATOM 682 O O . GLU A 1 86 ? -7.646 12.327 -0.268 1.00 82.62 86 GLU A O 1
ATOM 687 N N . ASN A 1 87 ? -6.513 11.489 -2.015 1.00 82.44 87 ASN A N 1
ATOM 688 C CA . ASN A 1 87 ? -7.676 10.832 -2.616 1.00 82.44 87 ASN A CA 1
ATOM 689 C C . ASN A 1 87 ? -8.206 9.714 -1.710 1.00 82.44 87 ASN A C 1
ATOM 691 O O . ASN A 1 87 ? -9.381 9.726 -1.347 1.00 82.44 87 ASN A O 1
ATOM 695 N N . LEU A 1 88 ? -7.328 8.821 -1.246 1.00 81.88 88 LEU A N 1
ATOM 696 C CA . LEU A 1 88 ? -7.701 7.738 -0.333 1.00 81.88 88 LEU A CA 1
ATOM 697 C C . LEU A 1 88 ? -8.258 8.266 0.996 1.00 81.88 88 LEU A C 1
ATOM 699 O O . LEU A 1 88 ? -9.220 7.721 1.537 1.00 81.88 88 LEU A O 1
ATOM 703 N N . LYS A 1 89 ? -7.696 9.363 1.513 1.00 81.00 89 LYS A N 1
ATOM 704 C CA . LYS A 1 89 ? -8.153 10.009 2.748 1.00 81.00 89 LYS A CA 1
ATOM 705 C C . LYS A 1 89 ? -9.544 10.626 2.617 1.00 81.00 89 LYS A C 1
ATOM 707 O O . LYS A 1 89 ? -10.264 10.662 3.608 1.00 81.00 89 LYS A O 1
ATOM 712 N N . LYS A 1 90 ? -9.944 11.100 1.433 1.00 81.00 90 LYS A N 1
ATOM 713 C CA . LYS A 1 90 ? -11.306 11.613 1.186 1.00 81.00 90 LYS A CA 1
ATOM 714 C C . LYS A 1 90 ? -12.357 10.510 1.153 1.00 81.00 90 LYS A C 1
ATOM 716 O O . LYS A 1 90 ? -13.506 10.777 1.493 1.00 81.00 90 LYS A O 1
ATOM 721 N N . GLU A 1 91 ? -11.975 9.297 0.766 1.00 77.75 91 GLU A N 1
ATOM 722 C CA . GLU A 1 91 ? -12.882 8.145 0.737 1.00 77.75 91 GLU A CA 1
ATOM 723 C C . GLU A 1 91 ? -12.967 7.420 2.087 1.00 77.75 91 GLU A C 1
ATOM 725 O O . GLU A 1 91 ? -13.935 6.711 2.350 1.00 77.75 91 GLU A O 1
ATOM 730 N N . LEU A 1 92 ? -12.001 7.643 2.983 1.00 72.38 92 LEU A N 1
ATOM 731 C CA . LEU A 1 92 ? -11.955 7.019 4.307 1.00 72.38 92 LEU A CA 1
ATOM 732 C C . LEU A 1 92 ? -13.170 7.355 5.209 1.00 72.38 92 LEU A C 1
ATOM 734 O O . LEU A 1 92 ? -13.717 6.434 5.804 1.00 72.38 92 LEU A O 1
ATOM 738 N N . PRO A 1 93 ? -13.676 8.608 5.280 1.00 66.69 93 PRO A N 1
ATOM 739 C CA . PRO A 1 93 ? -14.882 8.957 6.037 1.00 66.69 93 PRO A CA 1
ATOM 740 C C . PRO A 1 93 ? -16.172 8.335 5.496 1.00 66.69 93 PRO A C 1
ATOM 742 O O . PRO A 1 93 ? -17.164 8.325 6.210 1.00 66.69 93 PRO A O 1
ATOM 745 N N . LEU A 1 94 ? -16.182 7.832 4.255 1.00 59.34 94 LEU A N 1
ATOM 746 C CA . LEU A 1 94 ? -17.331 7.109 3.691 1.00 59.34 94 LEU A CA 1
ATOM 747 C C . LEU A 1 94 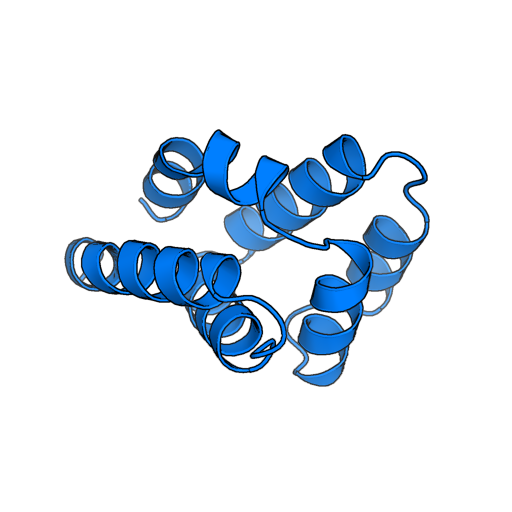? -17.421 5.662 4.218 1.00 59.34 94 LEU A C 1
ATOM 749 O O . LEU A 1 94 ? -18.336 4.928 3.842 1.00 59.34 94 LEU A O 1
ATOM 753 N N . LEU A 1 95 ? -16.458 5.239 5.047 1.00 55.88 95 LEU A N 1
ATOM 754 C CA . LEU A 1 95 ? -16.435 3.945 5.732 1.00 55.88 95 LEU A CA 1
ATOM 755 C C . LEU A 1 95 ? -17.021 3.991 7.159 1.00 55.88 95 LEU A C 1
ATOM 757 O O . LEU A 1 95 ? -17.289 2.915 7.696 1.00 55.88 95 LEU A O 1
ATOM 761 N N . LEU A 1 96 ? -17.190 5.187 7.751 1.00 50.38 96 LEU A N 1
ATOM 762 C CA . LEU A 1 96 ? -17.749 5.436 9.096 1.00 50.38 96 LEU A CA 1
ATOM 763 C C . LEU A 1 96 ? -19.258 5.709 9.037 1.00 50.38 96 LEU A C 1
ATOM 765 O O . LEU A 1 96 ? -19.960 5.262 9.973 1.00 50.38 96 LEU A O 1
#

InterPro domains:
  IPR001315 CARD domain [PF00619] (4-78)
  IPR011029 Death-like domain superfamily [G3DSA:1.10.533.10]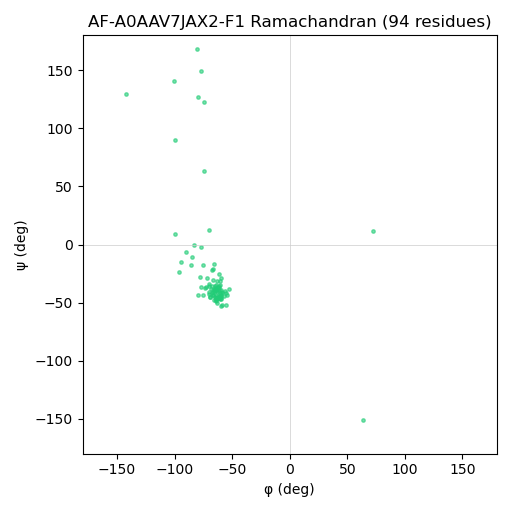 (1-94)
  IPR011029 Death-like domain superfamily [SSF47986] (2-86)

Organism: NCBI:txid111878

Secondary structure (DSSP, 8-state):
-HHHHHHHTHHHHHHH--HHHHHHHHHHTTSS-HHHHHHHHT--SHHHHHHHHHHHHHHHHHHHHHHHHHHHHH-TT-HHHHHHHHHHHHHGGGG-

Mean predicted aligned error: 5.3 Å

Solvent-accessible surface area (backbone atoms only — not comparable to full-atom values): 5274 Å² total; per-residue (Å²): 109,60,60,51,57,50,59,75,40,38,69,59,51,40,70,67,56,56,41,54,66,49,37,52,54,32,34,76,71,64,75,32,52,72,68,57,32,52,54,35,61,66,43,83,48,64,61,59,16,23,51,49,49,52,52,55,33,51,75,51,37,64,68,32,49,52,54,46,35,53,46,28,54,68,48,72,87,40,75,63,35,41,53,51,25,55,54,54,56,67,54,51,70,80,75,114